Protein AF-A0A7S4FAX6-F1 (afdb_monomer)

Mean predicted aligned error: 3.97 Å

Radius of gyration: 15.72 Å; Cα contacts (8 Å, |Δi|>4): 119; chains: 1; bounding box: 32×44×46 Å

InterPro domains:
  IPR022083 KIF-1 binding protein [PF12309] (2-135)

Secondary structure (DSSP, 8-state):
---HHHHHHHHHHHHHHHHHHHHHHHHHHHHHTTTS-HHHHHHHHHHHHHHHHHHHHHHHTTT-BTTB--S---HHHHHHHHHHHHHHHHHHHHT-SHHHHHHHHHHHHHHHHHHHHHT-TT-HHHHHHHHHHH-

Structure (mmCIF, N/CA/C/O backbone):
data_AF-A0A7S4FAX6-F1
#
_entry.id   AF-A0A7S4FAX6-F1
#
loop_
_atom_site.group_PDB
_atom_site.id
_atom_site.type_symbol
_atom_site.label_atom_id
_atom_site.label_alt_id
_atom_site.label_comp_id
_atom_site.label_asym_id
_atom_site.label_entity_id
_atom_site.label_seq_id
_atom_site.pdbx_PDB_ins_code
_atom_site.Cartn_x
_atom_site.Cartn_y
_atom_site.Cartn_z
_atom_site.occupancy
_atom_site.B_iso_or_equiv
_atom_site.auth_seq_id
_atom_site.auth_comp_id
_atom_site.auth_asym_id
_atom_site.auth_atom_id
_atom_site.pdbx_PDB_model_num
ATOM 1 N N . LEU A 1 1 ? -8.752 25.612 22.319 1.00 55.28 1 LEU A N 1
ATOM 2 C CA . LEU A 1 1 ? -8.085 24.294 22.425 1.00 55.28 1 LEU A CA 1
ATOM 3 C C . LEU A 1 1 ? -8.596 23.435 21.277 1.00 55.28 1 LEU A C 1
ATOM 5 O O . LEU A 1 1 ? -9.804 23.268 21.176 1.00 55.28 1 LEU A O 1
ATOM 9 N N . LEU A 1 2 ? -7.721 23.005 20.363 1.00 62.28 2 LEU A N 1
ATOM 10 C CA . LEU A 1 2 ? -8.092 22.086 19.280 1.00 62.28 2 LEU A CA 1
ATOM 11 C C . LEU A 1 2 ? -8.419 20.712 19.876 1.00 62.28 2 LEU A C 1
ATOM 13 O O . LEU A 1 2 ? -7.713 20.242 20.763 1.00 62.28 2 LEU A O 1
ATOM 17 N N . ASN A 1 3 ? -9.491 20.082 19.398 1.00 82.56 3 ASN A N 1
ATOM 18 C CA . ASN A 1 3 ? -9.841 18.719 19.781 1.00 82.56 3 ASN A CA 1
ATOM 19 C C . ASN A 1 3 ? -8.810 17.752 19.171 1.00 82.56 3 ASN A C 1
ATOM 21 O O . ASN A 1 3 ? -8.782 17.551 17.958 1.00 82.56 3 ASN A O 1
ATOM 25 N N . GLU A 1 4 ? -7.956 17.173 20.014 1.00 83.25 4 GLU A N 1
ATOM 26 C CA . GLU A 1 4 ? -6.849 16.287 19.626 1.00 83.25 4 GLU A CA 1
ATOM 27 C C . GLU A 1 4 ? -7.310 15.068 18.811 1.00 83.25 4 GLU A C 1
ATOM 29 O O . GLU A 1 4 ? -6.639 14.652 17.862 1.00 83.25 4 GLU A O 1
ATOM 34 N N . LYS A 1 5 ? -8.503 14.539 19.113 1.00 82.44 5 LYS A N 1
ATOM 35 C CA . LYS A 1 5 ? -9.096 13.432 18.351 1.00 82.44 5 LYS A CA 1
ATOM 36 C C . LYS A 1 5 ? -9.463 13.863 16.935 1.00 82.44 5 LYS A C 1
ATOM 38 O O . LYS A 1 5 ? -9.117 13.173 15.981 1.00 82.44 5 LYS A O 1
ATOM 43 N N . ALA A 1 6 ? -10.097 15.028 16.799 1.00 83.38 6 ALA A N 1
ATOM 44 C CA . ALA A 1 6 ? -10.459 15.576 15.494 1.00 83.38 6 ALA A CA 1
ATOM 45 C C . ALA A 1 6 ? -9.210 15.864 14.646 1.00 83.38 6 ALA A C 1
ATOM 47 O O . ALA A 1 6 ? -9.173 15.526 13.467 1.00 83.38 6 ALA A O 1
ATOM 48 N N . TYR A 1 7 ? -8.153 16.415 15.257 1.00 86.94 7 TYR A N 1
ATOM 49 C CA . TYR A 1 7 ? -6.876 16.623 14.571 1.00 86.94 7 TYR A CA 1
ATOM 50 C C . TYR A 1 7 ? -6.264 15.301 14.087 1.00 86.94 7 TYR A C 1
ATOM 52 O O . TYR A 1 7 ? -5.859 15.196 12.932 1.00 86.94 7 TYR A O 1
ATOM 60 N N . THR A 1 8 ? -6.251 14.274 14.942 1.00 86.44 8 THR A N 1
ATOM 61 C CA . THR A 1 8 ? -5.721 12.947 14.595 1.00 86.44 8 THR A CA 1
ATOM 62 C C . THR A 1 8 ? -6.473 12.326 13.419 1.00 86.44 8 THR A C 1
ATOM 64 O O . THR A 1 8 ? -5.844 11.786 12.510 1.00 86.44 8 THR A O 1
ATOM 67 N N . GLN A 1 9 ? -7.803 12.430 13.403 1.00 86.50 9 GLN A N 1
ATOM 68 C CA . GLN A 1 9 ? -8.630 11.895 12.321 1.00 86.50 9 GLN A CA 1
ATOM 69 C C . GLN A 1 9 ? -8.390 12.634 11.000 1.00 86.50 9 GLN A C 1
ATOM 71 O O . GLN A 1 9 ? -8.131 11.994 9.984 1.00 86.50 9 GLN A O 1
ATOM 76 N N . VAL A 1 10 ? -8.380 13.972 11.016 1.00 90.12 10 VAL A N 1
ATOM 77 C CA . VAL A 1 10 ? -8.088 14.787 9.821 1.00 90.12 10 VAL A CA 1
ATOM 78 C C . VAL A 1 10 ? -6.689 14.495 9.282 1.00 90.12 10 VAL A C 1
ATOM 80 O O . VAL A 1 10 ? -6.492 14.365 8.073 1.00 90.12 10 VAL A O 1
ATOM 83 N N . PHE A 1 11 ? -5.708 14.349 10.171 1.00 92.31 11 PHE A N 1
ATOM 84 C CA . PHE A 1 11 ? -4.342 14.028 9.782 1.00 92.31 11 PHE A CA 1
ATOM 85 C C . PHE A 1 11 ? -4.228 12.622 9.173 1.00 92.31 11 PHE A C 1
ATOM 87 O O . PHE A 1 11 ? -3.578 12.458 8.142 1.00 92.31 11 PHE A O 1
ATOM 94 N N . ARG A 1 12 ? -4.898 11.615 9.753 1.00 93.06 12 ARG A N 1
ATOM 95 C CA . ARG A 1 12 ? -4.976 10.258 9.181 1.00 93.0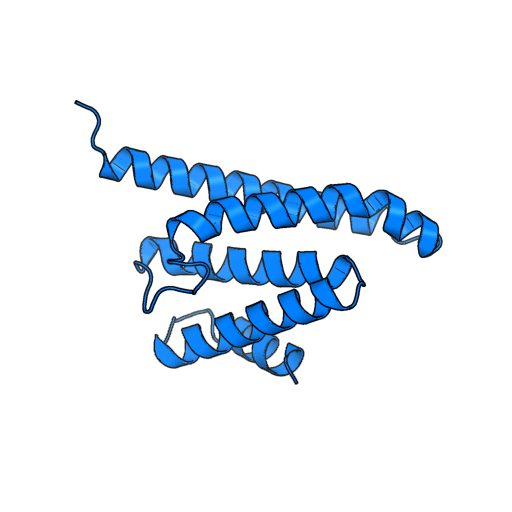6 12 ARG A CA 1
ATOM 96 C C . ARG A 1 12 ? -5.631 10.262 7.804 1.00 93.06 12 ARG A C 1
ATOM 98 O O . ARG A 1 12 ? -5.067 9.665 6.893 1.00 93.06 12 ARG A O 1
ATOM 105 N N . GLN A 1 13 ? -6.750 10.968 7.643 1.00 94.00 13 GLN A N 1
ATOM 106 C CA . GLN A 1 13 ? -7.423 11.099 6.351 1.00 94.00 13 GLN A CA 1
ATOM 107 C C . GLN A 1 13 ? -6.498 11.739 5.313 1.00 94.00 13 GLN A C 1
ATOM 109 O O . GLN 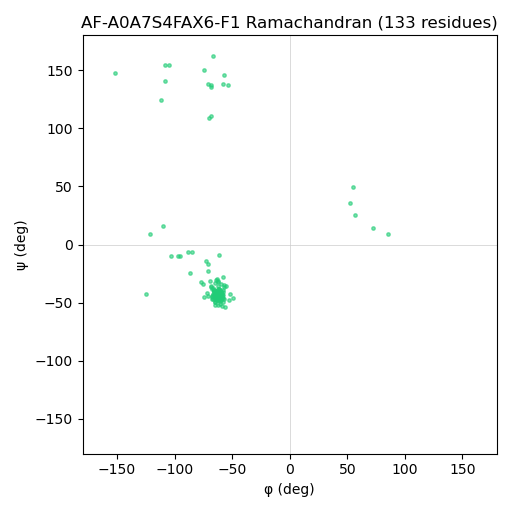A 1 13 ? -6.326 11.202 4.230 1.00 94.00 13 GLN A O 1
ATOM 114 N N . THR A 1 14 ? -5.809 12.821 5.680 1.00 96.06 14 THR A N 1
ATOM 115 C CA . THR A 1 14 ? -4.868 13.507 4.780 1.00 96.06 14 THR A CA 1
ATOM 116 C C . THR A 1 14 ? -3.735 12.576 4.334 1.00 96.06 14 THR A C 1
ATOM 118 O O . THR A 1 14 ? -3.358 12.560 3.165 1.00 96.06 14 THR A O 1
ATOM 121 N N . LEU A 1 15 ? -3.178 11.781 5.255 1.00 97.25 15 LEU A N 1
ATOM 122 C CA . LEU A 1 15 ? -2.146 10.794 4.927 1.00 97.25 15 LEU A CA 1
ATOM 123 C C . LEU A 1 15 ? -2.678 9.687 4.012 1.00 97.25 15 LEU A C 1
ATOM 125 O O . LEU A 1 15 ? -1.969 9.281 3.091 1.00 97.25 15 LEU A O 1
ATOM 129 N N . PHE A 1 16 ? -3.904 9.221 4.248 1.00 97.25 16 PHE A N 1
ATOM 130 C CA . PHE A 1 16 ? -4.561 8.247 3.385 1.00 97.25 16 PHE A CA 1
ATOM 131 C C . PHE A 1 16 ? -4.789 8.807 1.977 1.00 97.25 16 PHE A C 1
ATOM 133 O O . PHE A 1 16 ? -4.405 8.160 1.007 1.00 97.25 16 PHE A O 1
ATOM 140 N N . ASP A 1 17 ? -5.306 10.032 1.858 1.00 97.62 17 ASP A N 1
ATOM 141 C CA . ASP A 1 17 ? -5.540 10.699 0.573 1.00 97.62 17 ASP A CA 1
ATOM 142 C C . ASP A 1 17 ? -4.230 10.852 -0.214 1.00 97.62 17 ASP A C 1
ATOM 144 O O . ASP A 1 17 ? -4.165 10.546 -1.405 1.00 97.62 17 ASP A O 1
ATOM 148 N N . ILE A 1 18 ? -3.144 11.257 0.456 1.00 97.81 18 ILE A N 1
ATOM 149 C CA . ILE A 1 18 ? -1.814 11.327 -0.164 1.00 97.81 18 ILE A CA 1
ATOM 150 C C . ILE A 1 18 ? -1.368 9.939 -0.636 1.00 97.81 18 ILE A C 1
ATOM 152 O O . ILE A 1 18 ? -0.876 9.814 -1.757 1.00 97.81 18 ILE A O 1
ATOM 156 N N . ALA A 1 19 ? -1.519 8.902 0.190 1.00 97.94 19 ALA A N 1
ATOM 157 C CA . ALA A 1 19 ? -1.136 7.540 -0.172 1.00 97.94 19 ALA A CA 1
ATOM 158 C C . ALA A 1 19 ? -1.931 7.026 -1.385 1.00 97.94 19 ALA A C 1
ATOM 160 O O . ALA A 1 19 ? -1.326 6.516 -2.332 1.00 97.94 19 ALA A O 1
ATOM 161 N N . ALA A 1 20 ? -3.244 7.260 -1.413 1.00 97.56 20 ALA A N 1
ATOM 162 C CA . ALA A 1 20 ? -4.125 6.912 -2.523 1.00 97.56 20 ALA A CA 1
ATOM 163 C C . ALA A 1 20 ? -3.713 7.620 -3.824 1.00 97.56 20 ALA A C 1
ATOM 165 O O . ALA A 1 20 ? -3.481 6.958 -4.836 1.00 97.56 20 ALA A O 1
ATOM 166 N N . ILE A 1 21 ? -3.484 8.939 -3.781 1.00 97.94 21 ILE A N 1
ATOM 167 C CA . ILE A 1 21 ? -3.001 9.708 -4.940 1.00 97.94 21 ILE A CA 1
ATOM 168 C C . ILE A 1 21 ? -1.668 9.140 -5.448 1.00 97.94 21 ILE A C 1
ATOM 170 O O . ILE A 1 21 ? -1.450 9.026 -6.655 1.00 97.94 21 ILE A O 1
ATOM 174 N N . ARG A 1 22 ? -0.748 8.759 -4.552 1.00 97.88 22 ARG A N 1
ATOM 175 C CA . ARG A 1 22 ? 0.538 8.167 -4.955 1.00 97.88 22 ARG A CA 1
ATOM 176 C C . ARG A 1 22 ? 0.382 6.778 -5.575 1.00 97.88 22 ARG A C 1
ATOM 178 O O . ARG A 1 22 ? 1.111 6.491 -6.525 1.00 97.88 22 ARG A O 1
ATOM 185 N N . ALA A 1 23 ? -0.546 5.953 -5.091 1.00 97.62 23 ALA A N 1
ATOM 186 C CA . ALA A 1 23 ? -0.872 4.674 -5.723 1.00 97.62 23 ALA A CA 1
ATOM 187 C C . ALA A 1 23 ? -1.422 4.879 -7.142 1.00 97.62 23 ALA A C 1
ATOM 189 O O . ALA A 1 23 ? -0.920 4.272 -8.086 1.00 97.62 23 ALA A O 1
ATOM 190 N N . GLU A 1 24 ? -2.376 5.794 -7.320 1.00 97.38 24 GLU A N 1
ATOM 191 C CA . GLU A 1 24 ? -2.932 6.117 -8.640 1.00 97.38 24 GLU A CA 1
ATOM 192 C C . GLU A 1 24 ? -1.858 6.642 -9.599 1.00 97.38 24 GLU A C 1
ATOM 194 O O . GLU A 1 24 ? -1.756 6.194 -10.742 1.00 97.38 24 GLU A O 1
ATOM 199 N N . MET A 1 25 ? -0.993 7.546 -9.128 1.00 96.81 25 MET A N 1
ATOM 200 C CA . MET A 1 25 ? 0.134 8.044 -9.919 1.00 96.81 25 MET A CA 1
ATOM 201 C C . MET A 1 25 ? 1.083 6.921 -10.350 1.00 96.81 25 MET A C 1
ATOM 203 O O . MET A 1 25 ? 1.575 6.949 -11.480 1.00 96.81 25 MET A O 1
ATOM 207 N N . LEU A 1 26 ? 1.361 5.957 -9.467 1.00 97.19 26 LEU A N 1
ATOM 208 C CA . LEU A 1 26 ? 2.186 4.797 -9.790 1.00 97.19 26 LEU A CA 1
ATOM 209 C C . LEU A 1 26 ? 1.540 3.956 -10.896 1.00 97.19 26 LEU A C 1
ATOM 211 O O . LEU A 1 26 ? 2.221 3.639 -11.869 1.00 97.19 26 LEU A O 1
ATOM 215 N N . GLU A 1 27 ? 0.249 3.641 -10.794 1.00 96.94 27 GLU A N 1
ATOM 216 C CA . GLU A 1 27 ? -0.447 2.856 -11.822 1.00 96.94 27 GLU A CA 1
ATOM 217 C C . GLU A 1 27 ? -0.504 3.590 -13.166 1.00 96.94 27 GLU A C 1
ATOM 219 O O . GLU A 1 27 ? -0.187 3.007 -14.205 1.00 96.94 27 GLU A O 1
ATOM 224 N N . LEU A 1 28 ? -0.797 4.894 -13.158 1.00 97.00 28 LEU A N 1
ATOM 225 C CA . LEU A 1 28 ? -0.760 5.717 -14.368 1.00 97.00 28 LEU A CA 1
ATOM 226 C C . LEU A 1 28 ? 0.626 5.689 -15.015 1.00 97.00 28 LEU A C 1
ATOM 228 O O . LEU A 1 28 ? 0.746 5.485 -16.222 1.00 97.00 28 LEU A O 1
ATOM 232 N N . LYS A 1 29 ? 1.693 5.855 -14.226 1.00 95.94 29 LYS A N 1
ATOM 233 C CA . LYS A 1 29 ? 3.067 5.822 -14.744 1.00 95.94 29 LYS A CA 1
ATOM 234 C C . LYS A 1 29 ? 3.472 4.440 -15.238 1.00 95.94 29 LYS A C 1
ATOM 236 O O . LYS A 1 29 ? 4.139 4.356 -16.266 1.00 95.94 29 LYS A O 1
ATOM 241 N N . ALA A 1 30 ? 3.054 3.378 -14.559 1.00 94.38 30 ALA A N 1
ATOM 242 C CA . ALA A 1 30 ? 3.276 2.013 -15.016 1.00 94.38 30 ALA A CA 1
ATOM 243 C C . ALA A 1 30 ? 2.601 1.768 -16.372 1.00 94.38 30 ALA A C 1
ATOM 245 O O . ALA A 1 30 ? 3.236 1.236 -17.283 1.00 94.38 30 ALA A O 1
ATOM 246 N N . HIS A 1 31 ? 1.363 2.239 -16.537 1.00 96.00 31 HIS A N 1
ATOM 247 C CA . HIS A 1 31 ? 0.624 2.127 -17.790 1.00 96.00 31 HIS A CA 1
ATOM 248 C C . HIS A 1 31 ? 1.250 2.956 -18.923 1.00 96.00 31 HIS A C 1
ATOM 250 O O . HIS A 1 31 ? 1.431 2.448 -20.026 1.00 96.00 31 HIS A O 1
ATOM 256 N N . MET A 1 32 ? 1.671 4.198 -18.651 1.00 96.31 32 MET A N 1
ATOM 257 C CA . MET A 1 32 ? 2.353 5.060 -19.634 1.00 96.31 32 MET A CA 1
ATOM 258 C C . MET A 1 32 ? 3.636 4.438 -20.207 1.00 96.31 32 MET A C 1
ATOM 260 O O . MET A 1 32 ? 4.032 4.774 -21.321 1.00 96.31 32 MET A O 1
ATOM 264 N N . HIS A 1 33 ? 4.294 3.569 -19.440 1.00 94.56 33 HIS A N 1
ATOM 265 C CA . HIS A 1 33 ? 5.567 2.943 -19.794 1.00 94.56 33 HIS A CA 1
ATOM 266 C C . HIS A 1 33 ? 5.429 1.444 -20.091 1.00 94.56 33 HIS A C 1
ATOM 268 O O . HIS A 1 33 ? 6.432 0.739 -20.118 1.00 94.56 33 HIS A O 1
ATOM 274 N N . ILE A 1 34 ? 4.211 0.939 -20.321 1.00 93.81 34 ILE A N 1
ATOM 275 C CA . ILE A 1 34 ? 3.971 -0.493 -20.564 1.00 93.81 34 ILE A CA 1
ATOM 276 C C . ILE A 1 34 ? 4.653 -1.012 -21.838 1.00 93.81 34 ILE A C 1
ATOM 278 O O . ILE A 1 34 ? 5.039 -2.174 -21.900 1.00 93.81 34 ILE A O 1
ATOM 282 N N . SER A 1 35 ? 4.830 -0.140 -22.833 1.00 95.06 35 SER A N 1
ATOM 283 C CA . SER A 1 35 ? 5.483 -0.464 -24.107 1.00 95.06 35 SER A CA 1
ATOM 284 C C . SER A 1 35 ? 7.004 -0.271 -24.080 1.00 95.06 35 SER A C 1
ATOM 286 O O . SER A 1 35 ? 7.673 -0.590 -25.063 1.00 95.06 35 SER A O 1
ATOM 288 N N . ASP A 1 36 ? 7.559 0.280 -22.995 1.00 95.12 36 ASP A N 1
ATOM 289 C CA . ASP A 1 36 ? 9.005 0.460 -22.859 1.00 95.12 36 ASP A CA 1
ATOM 290 C C . ASP A 1 36 ? 9.686 -0.896 -22.569 1.00 95.12 36 ASP A C 1
ATOM 292 O O . ASP A 1 36 ? 9.103 -1.757 -21.907 1.00 95.12 36 ASP A O 1
ATOM 296 N N . PRO A 1 37 ? 10.952 -1.102 -22.983 1.00 95.12 37 PRO A N 1
ATOM 297 C CA . PRO A 1 37 ? 11.710 -2.286 -22.587 1.00 95.12 37 PRO A CA 1
ATOM 298 C C . PRO A 1 37 ? 11.812 -2.409 -21.053 1.00 95.12 37 PRO A C 1
ATOM 300 O O . PRO A 1 37 ? 11.989 -1.381 -20.388 1.00 95.12 37 PRO A O 1
ATOM 303 N N . PRO A 1 38 ? 11.822 -3.628 -20.473 1.00 90.44 38 PRO A N 1
ATOM 304 C CA . PRO A 1 38 ? 11.747 -3.815 -19.019 1.00 90.44 38 PRO A CA 1
ATOM 305 C C . PRO A 1 38 ? 12.770 -3.009 -18.191 1.00 90.44 38 PRO A C 1
ATOM 307 O O . PRO A 1 38 ? 12.371 -2.384 -17.208 1.00 90.44 38 PRO A O 1
ATOM 310 N N . PRO A 1 39 ? 14.060 -2.900 -18.582 1.00 91.50 39 PRO A N 1
ATOM 311 C CA . PRO A 1 39 ? 15.021 -2.089 -17.826 1.00 91.50 39 PRO A CA 1
ATOM 312 C C . PRO A 1 39 ? 14.696 -0.586 -17.835 1.00 91.50 39 PRO A C 1
ATOM 314 O O . PRO A 1 39 ? 14.962 0.131 -16.869 1.00 91.50 39 PRO A O 1
ATOM 317 N N . VAL A 1 40 ? 14.120 -0.090 -18.934 1.00 93.50 40 VAL A N 1
ATOM 318 C CA . VAL A 1 40 ? 13.725 1.317 -19.082 1.00 93.50 40 VAL A CA 1
ATOM 319 C C . VAL A 1 40 ? 12.467 1.590 -18.269 1.00 93.50 40 VAL A C 1
ATOM 321 O O . VAL A 1 40 ? 12.432 2.584 -17.541 1.00 93.50 40 VAL A O 1
ATOM 324 N N . GLN A 1 41 ? 11.482 0.694 -18.354 1.00 92.69 41 GLN A N 1
ATOM 325 C CA . GLN A 1 41 ? 10.257 0.759 -17.567 1.00 92.69 41 GLN A CA 1
ATOM 326 C C . GLN A 1 41 ? 10.587 0.812 -16.072 1.00 92.69 41 GLN A C 1
ATOM 328 O O . GLN A 1 41 ? 10.210 1.779 -15.411 1.00 92.69 41 GLN A O 1
ATOM 333 N N . ALA A 1 42 ? 11.377 -0.146 -15.568 1.00 91.06 42 ALA A N 1
ATOM 334 C CA . ALA A 1 42 ? 11.785 -0.225 -14.164 1.00 91.06 42 ALA A CA 1
ATOM 335 C C . ALA A 1 42 ? 12.409 1.089 -13.666 1.00 91.06 42 ALA A C 1
ATOM 337 O O . ALA A 1 42 ? 11.994 1.642 -12.646 1.00 91.06 42 ALA A O 1
ATOM 338 N N . ARG A 1 43 ? 13.345 1.663 -14.435 1.00 93.50 43 ARG A N 1
ATOM 339 C CA . ARG A 1 43 ? 13.985 2.943 -14.093 1.00 93.50 43 ARG A CA 1
ATOM 340 C C . ARG A 1 43 ? 12.994 4.110 -14.040 1.00 93.50 43 ARG A C 1
ATOM 342 O O . ARG A 1 43 ? 13.146 4.994 -13.202 1.00 93.50 43 ARG A O 1
ATOM 349 N N . ARG A 1 44 ? 12.006 4.147 -14.938 1.00 94.19 44 ARG A N 1
ATOM 350 C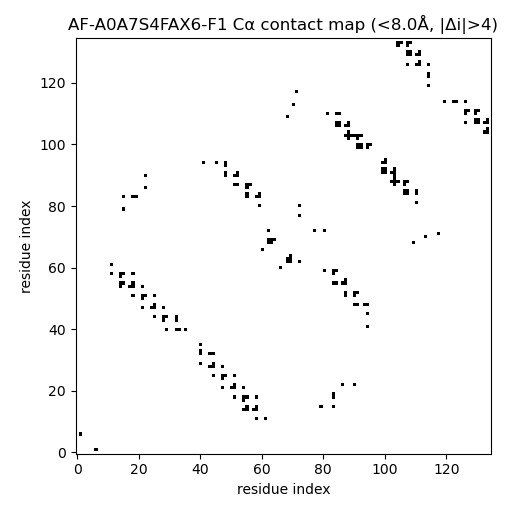 CA . ARG A 1 44 ? 11.015 5.236 -15.004 1.00 94.19 44 ARG A CA 1
ATOM 351 C C . ARG A 1 44 ? 9.965 5.146 -13.900 1.00 94.19 44 ARG A C 1
ATOM 353 O O . ARG A 1 44 ? 9.524 6.188 -13.419 1.00 94.19 44 ARG A O 1
ATOM 360 N N . ILE A 1 45 ? 9.579 3.934 -13.497 1.00 95.62 45 ILE A N 1
ATOM 361 C CA . ILE A 1 45 ? 8.559 3.723 -12.460 1.00 95.62 45 ILE A CA 1
ATOM 362 C C . ILE A 1 45 ? 9.140 3.722 -11.041 1.00 95.62 45 ILE A C 1
ATOM 364 O O . ILE A 1 45 ? 8.417 4.067 -10.110 1.00 95.62 45 ILE A O 1
ATOM 368 N N . SER A 1 46 ? 10.430 3.402 -10.864 1.00 95.25 46 SER A N 1
ATOM 369 C CA . SER A 1 46 ? 11.066 3.273 -9.540 1.00 95.25 46 SER A CA 1
ATOM 370 C C . SER A 1 46 ? 10.811 4.460 -8.599 1.00 95.25 46 SER A C 1
ATOM 372 O O . SER A 1 46 ? 10.423 4.212 -7.459 1.00 95.25 46 SER A O 1
ATOM 374 N N . PRO A 1 47 ? 10.929 5.736 -9.026 1.00 96.50 47 PRO A N 1
ATOM 375 C CA . PRO A 1 47 ? 10.652 6.858 -8.128 1.00 96.50 47 PRO A CA 1
ATOM 376 C C . PRO A 1 47 ? 9.198 6.892 -7.633 1.00 96.50 47 PRO A C 1
ATOM 378 O O . PRO A 1 47 ? 8.929 7.309 -6.511 1.00 96.50 47 PRO A O 1
ATOM 381 N N . PHE A 1 48 ? 8.245 6.442 -8.453 1.00 97.25 48 PHE A N 1
ATOM 382 C CA . PHE A 1 48 ? 6.826 6.399 -8.092 1.00 97.25 48 PHE A CA 1
ATOM 383 C C . PHE A 1 48 ? 6.510 5.222 -7.170 1.00 97.25 48 PHE A C 1
ATOM 385 O O . PHE A 1 48 ? 5.662 5.356 -6.289 1.00 97.25 48 PHE A O 1
ATOM 392 N N . ILE A 1 49 ? 7.231 4.106 -7.321 1.00 97.12 49 ILE A N 1
ATOM 393 C CA . ILE A 1 49 ? 7.186 2.988 -6.374 1.00 97.12 49 ILE A CA 1
ATOM 394 C C . ILE A 1 49 ? 7.635 3.476 -4.993 1.00 97.12 49 ILE A C 1
ATOM 396 O O . ILE A 1 49 ? 6.903 3.313 -4.020 1.00 97.12 49 ILE A O 1
ATOM 400 N N . ASP A 1 50 ? 8.785 4.150 -4.915 1.00 96.62 50 ASP A N 1
ATOM 401 C CA . ASP A 1 50 ? 9.329 4.684 -3.661 1.00 96.62 50 ASP A CA 1
ATOM 402 C C . ASP A 1 50 ? 8.388 5.683 -2.977 1.00 96.62 50 ASP A C 1
ATOM 404 O O . ASP A 1 50 ? 8.146 5.613 -1.765 1.00 96.62 50 ASP A O 1
ATOM 408 N N . LEU A 1 51 ? 7.806 6.598 -3.754 1.00 97.50 51 LEU A N 1
ATOM 409 C CA . LEU A 1 51 ? 6.832 7.561 -3.242 1.00 97.50 51 LEU A CA 1
ATOM 410 C C . LEU A 1 51 ? 5.552 6.880 -2.746 1.00 97.50 51 LEU A C 1
ATOM 412 O O . LEU A 1 51 ? 5.029 7.270 -1.704 1.00 97.50 51 LEU A O 1
ATOM 416 N N . SER A 1 52 ? 5.063 5.858 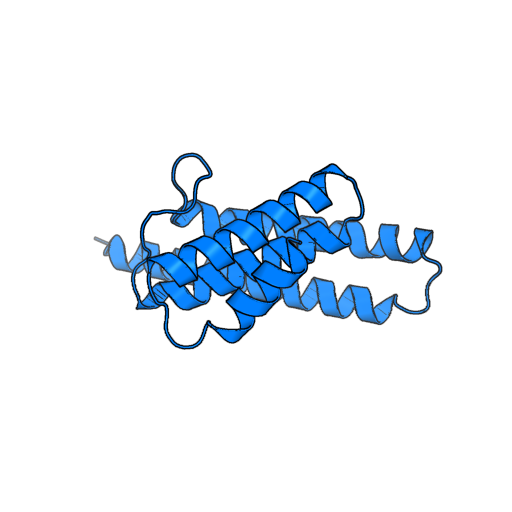-3.451 1.00 98.06 52 SER A N 1
ATOM 417 C CA . SER A 1 52 ? 3.894 5.094 -3.009 1.00 98.06 52 SER A CA 1
ATOM 418 C C . SER A 1 52 ? 4.184 4.338 -1.710 1.00 98.06 52 SER A C 1
ATOM 420 O O . SER A 1 52 ? 3.452 4.499 -0.734 1.00 98.06 52 SER A O 1
ATOM 422 N N . ILE A 1 53 ? 5.294 3.596 -1.639 1.00 97.25 53 ILE A N 1
ATOM 423 C CA . ILE A 1 53 ? 5.692 2.838 -0.441 1.00 97.25 53 ILE A CA 1
ATOM 424 C C . ILE A 1 53 ? 5.828 3.764 0.773 1.00 97.25 53 ILE A C 1
ATOM 426 O O . ILE A 1 53 ? 5.284 3.482 1.841 1.00 97.25 53 ILE A O 1
ATOM 430 N N . SER A 1 54 ? 6.546 4.878 0.619 1.00 97.50 54 SER A N 1
ATOM 431 C CA . SER A 1 54 ? 6.773 5.826 1.716 1.00 97.50 54 SER A CA 1
ATOM 432 C C . SER A 1 54 ? 5.478 6.476 2.212 1.00 97.50 54 SER A C 1
ATOM 434 O O . SER A 1 54 ? 5.287 6.577 3.424 1.00 97.50 54 SER A O 1
ATOM 436 N N . ALA A 1 55 ? 4.561 6.847 1.312 1.00 98.00 55 ALA A N 1
ATOM 437 C CA . ALA A 1 55 ? 3.272 7.424 1.687 1.00 98.00 55 ALA A CA 1
A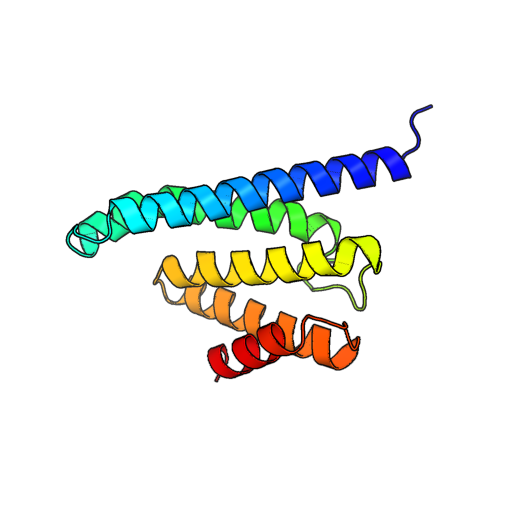TOM 438 C C . ALA A 1 55 ? 2.386 6.426 2.454 1.00 98.00 55 ALA A C 1
ATOM 440 O O . ALA A 1 55 ? 1.854 6.765 3.512 1.00 98.00 55 ALA A O 1
ATOM 441 N N . HIS A 1 56 ? 2.292 5.175 1.988 1.00 98.19 56 HIS A N 1
ATOM 442 C CA . HIS A 1 56 ? 1.521 4.142 2.688 1.00 98.19 56 HIS A CA 1
ATOM 443 C C . HIS A 1 56 ? 2.122 3.812 4.057 1.00 98.19 56 HIS A C 1
ATOM 445 O O . HIS A 1 56 ? 1.393 3.738 5.043 1.00 98.19 56 HIS A O 1
ATOM 451 N N . ARG A 1 57 ? 3.454 3.695 4.164 1.00 96.69 57 ARG A N 1
ATOM 452 C CA . ARG A 1 57 ? 4.129 3.499 5.460 1.00 96.69 57 ARG A CA 1
ATOM 453 C C . ARG A 1 57 ? 3.877 4.667 6.419 1.00 96.69 57 ARG A C 1
ATOM 455 O O . ARG A 1 57 ? 3.651 4.440 7.607 1.00 96.69 57 ARG A O 1
ATOM 462 N N . ALA A 1 58 ? 3.861 5.906 5.924 1.00 96.38 58 ALA A N 1
ATOM 463 C CA . ALA A 1 58 ? 3.545 7.075 6.743 1.00 96.38 58 ALA A CA 1
ATOM 464 C C . ALA A 1 58 ? 2.122 7.000 7.323 1.00 96.38 58 ALA A C 1
ATOM 466 O O . ALA A 1 58 ? 1.947 7.231 8.522 1.00 96.38 58 ALA A O 1
ATOM 467 N N . PHE A 1 59 ? 1.130 6.601 6.522 1.00 97.12 59 PHE A N 1
ATOM 468 C CA . PHE A 1 59 ? -0.235 6.363 6.996 1.00 97.12 59 PHE A CA 1
ATOM 469 C C . PHE A 1 59 ? -0.318 5.194 7.994 1.00 97.12 59 PHE A C 1
ATOM 471 O O . PHE A 1 59 ? -0.807 5.374 9.109 1.00 97.12 59 PHE A O 1
ATOM 478 N N . LEU A 1 60 ? 0.224 4.022 7.647 1.00 96.56 60 LEU A N 1
ATOM 479 C CA . LEU A 1 60 ? 0.155 2.814 8.482 1.00 96.56 60 LEU A CA 1
ATOM 480 C C . LEU A 1 60 ? 0.857 2.986 9.835 1.00 96.56 60 LEU A C 1
ATOM 482 O O . LEU A 1 60 ? 0.371 2.485 10.847 1.00 96.56 60 LEU A O 1
ATOM 486 N N . SER A 1 61 ? 1.920 3.796 9.899 1.00 94.94 61 SER A N 1
ATOM 487 C CA . SER A 1 61 ? 2.602 4.141 11.158 1.00 94.94 61 SER A CA 1
ATOM 488 C C . SER A 1 61 ? 1.721 4.879 12.178 1.00 94.94 61 SER A C 1
ATOM 490 O O . SER A 1 61 ? 2.147 5.103 13.307 1.00 94.94 61 SER A O 1
ATOM 492 N N . ARG A 1 62 ? 0.506 5.303 11.797 1.00 94.00 62 ARG A N 1
ATOM 493 C CA . ARG A 1 62 ? -0.485 5.888 12.716 1.00 94.00 62 ARG A CA 1
ATOM 494 C C . ARG A 1 62 ? -1.335 4.836 13.443 1.00 94.00 62 ARG A C 1
ATOM 496 O O . ARG A 1 62 ? -2.138 5.218 14.299 1.00 94.00 62 ARG A O 1
ATOM 503 N N . PHE A 1 63 ? -1.181 3.563 13.082 1.00 93.44 63 PHE A N 1
ATOM 504 C CA . PHE A 1 63 ? -1.905 2.412 13.627 1.00 93.44 63 PHE A CA 1
ATOM 505 C C . PHE A 1 63 ? -0.947 1.346 14.157 1.00 93.44 63 PHE A C 1
ATOM 507 O O . PHE A 1 63 ? -1.181 0.784 15.224 1.00 93.44 63 PHE A O 1
ATOM 514 N N . ASP A 1 64 ? 0.118 1.073 13.407 1.00 91.81 64 ASP A N 1
ATOM 515 C CA . ASP A 1 64 ? 1.078 0.029 13.736 1.00 91.81 64 ASP A CA 1
ATOM 516 C C . ASP A 1 64 ? 1.929 0.416 14.950 1.00 91.81 64 ASP A C 1
ATOM 518 O O . ASP A 1 64 ? 2.417 1.543 15.063 1.00 91.81 64 ASP A O 1
ATOM 522 N N . VAL A 1 65 ? 2.146 -0.552 15.838 1.00 84.94 65 VAL A N 1
ATOM 523 C CA . VAL A 1 65 ? 2.983 -0.404 17.035 1.00 84.94 65 VAL A CA 1
ATOM 524 C C . VAL A 1 65 ? 4.218 -1.273 16.842 1.00 84.94 65 VAL A C 1
ATOM 526 O O . VAL A 1 65 ? 4.096 -2.459 16.542 1.00 84.94 65 VAL A O 1
ATOM 529 N N . ASP A 1 66 ? 5.408 -0.680 16.943 1.00 83.62 66 ASP A N 1
ATOM 530 C CA . ASP A 1 66 ? 6.695 -1.353 16.700 1.00 83.62 66 ASP A CA 1
ATOM 531 C C . ASP A 1 66 ? 6.773 -2.076 15.339 1.00 83.62 66 ASP A C 1
ATOM 533 O O . ASP A 1 66 ? 7.354 -3.154 15.207 1.00 83.62 66 ASP A O 1
ATOM 537 N N . GLY A 1 67 ? 6.142 -1.490 14.314 1.00 76.75 67 GLY A N 1
ATOM 538 C CA . GLY A 1 67 ? 6.098 -2.047 12.958 1.00 76.75 67 GLY A CA 1
ATOM 539 C C . GLY A 1 67 ? 5.202 -3.279 12.809 1.00 76.75 67 GLY A C 1
ATOM 540 O O . GLY A 1 67 ? 5.298 -3.981 11.803 1.00 76.75 67 GLY A O 1
ATOM 541 N N . LYS A 1 68 ? 4.346 -3.564 13.796 1.00 84.62 68 LYS A N 1
ATOM 542 C CA . LYS A 1 68 ? 3.395 -4.676 13.758 1.00 84.62 68 LYS A CA 1
ATOM 543 C C . LYS A 1 68 ? 1.963 -4.166 13.579 1.00 84.62 68 LYS A C 1
ATOM 545 O O . LYS A 1 68 ? 1.597 -3.178 14.223 1.00 84.62 68 LYS A O 1
ATOM 550 N N . PRO A 1 69 ? 1.137 -4.862 12.771 1.00 87.19 69 PRO A N 1
ATOM 551 C CA . PRO A 1 69 ? -0.292 -4.588 12.703 1.00 87.19 69 PRO A CA 1
ATOM 552 C C . PRO A 1 69 ? -0.923 -4.640 14.105 1.00 87.19 69 PRO A C 1
ATOM 554 O O . PRO A 1 69 ? -0.611 -5.564 14.868 1.00 87.19 69 PRO A O 1
ATOM 557 N N . PRO A 1 70 ? -1.825 -3.709 14.466 1.00 92.12 70 PRO A N 1
ATOM 558 C CA . PRO A 1 70 ? -2.540 -3.783 15.726 1.00 92.12 70 PRO A CA 1
ATOM 559 C C . PRO A 1 70 ? -3.484 -4.993 15.725 1.00 92.12 70 PRO A C 1
ATOM 561 O O . PRO A 1 70 ? -3.842 -5.553 14.682 1.00 92.12 70 PRO A O 1
ATOM 564 N N . SER A 1 71 ? -3.925 -5.403 16.914 1.00 91.50 71 SER A N 1
ATOM 565 C CA . SER A 1 71 ? -4.903 -6.488 17.048 1.00 91.50 71 SER A CA 1
ATOM 566 C C . SER A 1 71 ? -6.212 -6.151 16.328 1.00 91.50 71 SER A C 1
ATOM 568 O O . SER A 1 71 ? -6.749 -7.012 15.623 1.00 91.50 71 SER A O 1
ATOM 570 N N . ARG A 1 72 ? -6.664 -4.896 16.442 1.00 92.12 72 ARG A N 1
ATOM 571 C CA . ARG A 1 72 ? -7.865 -4.352 15.804 1.00 92.12 72 ARG A CA 1
ATOM 572 C C . ARG A 1 72 ? -7.730 -2.843 15.566 1.00 92.12 72 ARG A C 1
ATOM 574 O O . ARG A 1 72 ? -7.065 -2.154 16.336 1.00 92.12 72 ARG A O 1
ATOM 581 N N . VAL A 1 73 ? -8.349 -2.363 14.494 1.00 92.75 73 VAL A N 1
ATOM 582 C CA . VAL A 1 73 ? -8.502 -0.949 14.130 1.00 92.75 73 VAL A CA 1
ATOM 583 C C . VAL A 1 73 ? -9.971 -0.581 14.349 1.00 92.75 73 VAL A C 1
ATOM 585 O O . VAL A 1 73 ? -10.838 -1.453 14.370 1.00 92.75 73 VAL A O 1
ATOM 588 N N . ASP A 1 74 ? -10.251 0.692 14.597 1.00 90.19 74 ASP A N 1
ATOM 589 C CA . ASP A 1 74 ? -11.617 1.206 14.648 1.00 90.19 74 ASP A CA 1
ATOM 590 C C . ASP A 1 74 ? -12.351 0.950 13.323 1.00 90.19 74 ASP A C 1
ATOM 592 O O . ASP A 1 74 ? -11.775 1.139 12.254 1.00 90.19 74 ASP A O 1
ATOM 596 N N . GLU A 1 75 ? -13.621 0.538 13.393 1.00 85.50 75 GLU A N 1
ATOM 597 C CA . GLU A 1 75 ? -14.411 0.128 12.216 1.00 85.50 75 GLU A CA 1
ATOM 598 C C . GLU A 1 75 ? -14.463 1.221 11.134 1.00 85.50 75 GLU A C 1
ATOM 600 O O . GLU A 1 75 ? -14.378 0.922 9.946 1.00 85.50 75 GLU A O 1
ATOM 605 N N . GLU A 1 76 ? -14.501 2.496 11.537 1.00 86.44 76 GLU A N 1
ATOM 606 C CA . GLU A 1 76 ? -14.493 3.648 10.623 1.00 86.44 76 GLU A CA 1
ATOM 607 C C . GLU A 1 76 ? -13.193 3.767 9.806 1.00 86.44 76 GLU A C 1
ATOM 609 O O . GLU A 1 76 ? -13.218 4.248 8.673 1.00 86.44 76 GLU A O 1
ATOM 614 N N . SER A 1 77 ? -12.059 3.317 10.353 1.00 90.06 77 SER A N 1
ATOM 615 C CA . SER A 1 77 ? -10.742 3.391 9.706 1.00 90.06 77 SER A CA 1
ATOM 616 C C . SER A 1 77 ? -10.275 2.051 9.123 1.00 90.06 77 SER A C 1
ATOM 618 O O . SER A 1 77 ? -9.271 2.011 8.409 1.00 90.06 77 SER A O 1
ATOM 620 N N . GLU A 1 78 ? -10.966 0.946 9.417 1.00 91.94 78 GLU A N 1
ATOM 621 C CA . GLU A 1 78 ? -10.525 -0.419 9.099 1.00 91.94 78 GLU A CA 1
ATOM 622 C C . GLU A 1 78 ? -10.414 -0.660 7.584 1.00 91.94 78 GLU A C 1
ATOM 624 O O . GLU A 1 78 ? -9.417 -1.211 7.111 1.00 91.94 78 GLU A O 1
ATOM 629 N N . ALA A 1 79 ? -11.369 -0.154 6.799 1.00 91.56 79 ALA A N 1
ATOM 630 C CA . ALA A 1 79 ? -11.333 -0.257 5.339 1.00 91.56 79 ALA A CA 1
ATOM 631 C C . ALA A 1 79 ? -10.151 0.517 4.725 1.00 91.56 79 ALA A C 1
ATOM 633 O O . ALA A 1 79 ? -9.452 0.000 3.848 1.00 91.56 79 ALA A O 1
ATOM 634 N N . ALA A 1 80 ? -9.889 1.739 5.203 1.00 93.81 80 ALA A N 1
ATOM 635 C CA . ALA A 1 80 ? -8.751 2.546 4.761 1.00 93.81 80 ALA A CA 1
ATOM 636 C C . ALA A 1 80 ? -7.419 1.887 5.152 1.00 93.81 80 ALA A C 1
ATOM 638 O O . ALA A 1 80 ? -6.483 1.832 4.354 1.00 93.81 80 ALA A O 1
ATOM 639 N N . TYR A 1 81 ? -7.353 1.319 6.357 1.00 95.56 81 TYR A N 1
ATOM 640 C CA . TYR A 1 81 ? -6.203 0.570 6.847 1.00 95.56 81 TYR A CA 1
ATOM 641 C C . TYR A 1 81 ? -5.862 -0.636 5.960 1.00 95.56 81 TYR A 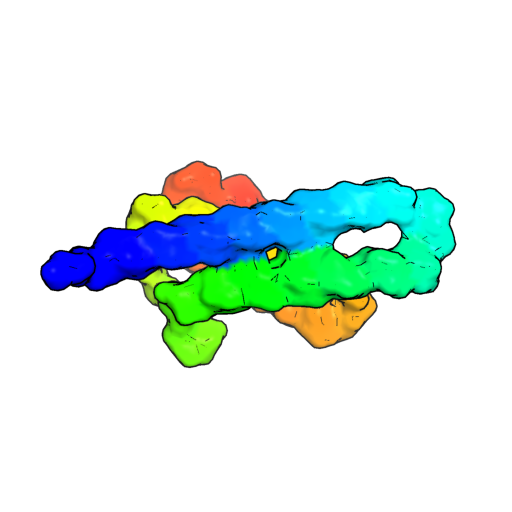C 1
ATOM 643 O O . TYR A 1 81 ? -4.730 -0.752 5.483 1.00 95.56 81 TYR A O 1
ATOM 651 N N . LEU A 1 82 ? -6.840 -1.507 5.691 1.00 95.75 82 LEU A N 1
ATOM 652 C CA . LEU A 1 82 ? -6.639 -2.697 4.860 1.00 95.75 82 LEU A CA 1
ATOM 653 C C . LEU A 1 82 ? -6.329 -2.335 3.405 1.00 95.75 82 LEU A C 1
ATOM 655 O O . LEU A 1 82 ? -5.419 -2.914 2.809 1.00 95.75 82 LEU A O 1
ATOM 659 N N . SER A 1 83 ? -7.011 -1.325 2.858 1.00 95.25 83 SER A N 1
ATOM 660 C CA . SER A 1 83 ? -6.729 -0.808 1.514 1.00 95.25 83 SER A CA 1
ATOM 661 C C . SER A 1 83 ? -5.291 -0.305 1.400 1.00 95.25 83 SER A C 1
ATOM 663 O O . SER A 1 83 ? -4.596 -0.624 0.436 1.00 95.25 83 SER A O 1
ATOM 665 N N . ALA A 1 84 ? -4.812 0.441 2.399 1.00 97.00 84 ALA A N 1
ATOM 666 C CA . ALA A 1 84 ? -3.453 0.963 2.401 1.00 97.00 84 ALA A CA 1
ATOM 667 C C . ALA A 1 84 ? -2.395 -0.148 2.487 1.00 97.00 84 ALA A C 1
ATOM 669 O O . ALA A 1 84 ? -1.379 -0.068 1.795 1.00 97.00 84 ALA A O 1
ATOM 670 N N . ARG A 1 85 ? -2.631 -1.201 3.284 1.00 96.75 85 ARG A N 1
ATOM 671 C CA . ARG A 1 85 ? -1.750 -2.383 3.309 1.00 96.75 85 ARG A CA 1
ATOM 672 C C . ARG A 1 85 ? -1.712 -3.094 1.961 1.00 96.75 85 ARG A C 1
ATOM 674 O O . ARG A 1 85 ? -0.634 -3.413 1.468 1.00 96.75 85 ARG A O 1
ATOM 681 N N . LEU A 1 86 ? -2.869 -3.282 1.327 1.00 96.31 86 LEU A N 1
ATOM 682 C CA . LEU A 1 86 ? -2.949 -3.931 0.020 1.00 96.31 86 LEU A CA 1
ATOM 683 C C . LEU A 1 86 ? -2.182 -3.143 -1.054 1.00 96.31 86 LEU A C 1
ATOM 685 O O . LEU A 1 86 ? -1.438 -3.721 -1.847 1.00 96.31 86 LEU A O 1
ATOM 689 N N . GLN A 1 87 ? -2.331 -1.818 -1.073 1.00 97.06 87 GLN A N 1
ATOM 690 C CA . GLN A 1 87 ? -1.611 -0.961 -2.017 1.00 97.06 87 GLN A CA 1
ATOM 691 C C . GLN A 1 87 ? -0.107 -0.911 -1.730 1.00 97.06 87 GLN A C 1
ATOM 693 O O . GLN A 1 87 ? 0.693 -0.915 -2.669 1.00 97.06 87 GLN A O 1
ATOM 698 N N . LEU A 1 88 ? 0.299 -0.949 -0.456 1.00 97.00 88 LEU A N 1
ATOM 699 C CA . LEU A 1 88 ? 1.702 -1.109 -0.079 1.00 97.00 88 LEU A CA 1
ATOM 700 C C . LEU A 1 88 ? 2.275 -2.426 -0.622 1.00 97.00 88 LEU A C 1
ATOM 702 O O . LEU A 1 88 ? 3.328 -2.404 -1.258 1.00 97.00 88 LEU A O 1
ATOM 706 N N . ALA A 1 89 ? 1.569 -3.545 -0.435 1.00 96.12 89 ALA A N 1
ATOM 707 C CA . ALA A 1 89 ? 1.986 -4.853 -0.937 1.00 96.12 89 ALA A CA 1
ATOM 708 C C . ALA A 1 89 ? 2.192 -4.835 -2.461 1.00 96.12 89 ALA A C 1
ATOM 710 O O . ALA A 1 89 ? 3.238 -5.247 -2.967 1.00 96.12 89 ALA A O 1
ATOM 711 N N . ARG A 1 90 ? 1.231 -4.263 -3.198 1.00 95.12 90 ARG A N 1
ATOM 712 C CA . ARG A 1 90 ? 1.307 -4.102 -4.659 1.00 95.12 90 ARG A CA 1
ATOM 713 C C . ARG A 1 90 ? 2.477 -3.219 -5.088 1.00 95.12 90 ARG A C 1
ATOM 715 O O . ARG A 1 90 ? 3.170 -3.556 -6.046 1.00 95.12 90 ARG A O 1
ATOM 722 N N . ALA A 1 91 ? 2.722 -2.109 -4.391 1.00 96.25 91 ALA A N 1
ATOM 723 C CA . ALA A 1 91 ? 3.848 -1.227 -4.687 1.00 96.25 91 ALA A CA 1
ATOM 724 C C . ALA A 1 91 ? 5.195 -1.934 -4.457 1.00 96.25 91 ALA A C 1
ATOM 726 O O . ALA A 1 91 ? 6.066 -1.876 -5.325 1.00 96.25 91 ALA A O 1
ATOM 727 N N . CYS A 1 92 ? 5.345 -2.656 -3.342 1.00 95.38 92 CYS A N 1
ATOM 728 C CA . CYS A 1 92 ? 6.529 -3.466 -3.053 1.00 95.38 92 CYS A CA 1
ATOM 729 C C . CYS A 1 92 ? 6.762 -4.537 -4.133 1.00 95.38 92 CYS A C 1
ATOM 731 O O . CYS A 1 92 ? 7.873 -4.650 -4.653 1.00 95.38 92 CYS A O 1
ATOM 733 N N . ALA A 1 93 ? 5.714 -5.249 -4.559 1.00 93.75 93 ALA A N 1
ATOM 734 C CA . ALA A 1 93 ? 5.819 -6.271 -5.602 1.00 93.75 93 ALA A CA 1
ATOM 735 C C . ALA A 1 93 ? 6.341 -5.715 -6.943 1.00 93.75 93 ALA A C 1
ATOM 737 O O . ALA A 1 93 ? 7.111 -6.382 -7.633 1.00 93.75 93 ALA A O 1
ATOM 738 N N . LYS A 1 94 ? 5.998 -4.467 -7.296 1.00 92.88 94 LYS A N 1
ATOM 739 C CA . LYS A 1 94 ? 6.489 -3.813 -8.525 1.00 92.88 94 LYS A CA 1
ATOM 740 C C . LYS A 1 94 ? 7.975 -3.437 -8.481 1.00 92.88 94 LYS A C 1
ATOM 742 O O . LYS A 1 94 ? 8.542 -3.172 -9.539 1.00 92.88 94 LYS A O 1
ATOM 747 N N . ARG A 1 95 ? 8.616 -3.386 -7.304 1.00 89.50 95 ARG A N 1
ATOM 748 C CA . ARG A 1 95 ? 10.051 -3.053 -7.189 1.00 89.50 95 ARG A CA 1
ATOM 749 C C . ARG A 1 95 ? 10.956 -4.168 -7.722 1.00 89.50 95 ARG A C 1
ATOM 751 O O . ARG A 1 95 ? 12.076 -3.885 -8.134 1.00 89.50 95 ARG A O 1
ATOM 758 N N . ALA A 1 96 ? 10.441 -5.398 -7.771 1.00 79.25 96 ALA A N 1
ATOM 759 C CA . ALA A 1 96 ? 11.076 -6.567 -8.380 1.00 79.25 96 ALA A CA 1
ATOM 760 C C . ALA A 1 96 ? 12.477 -6.922 -7.832 1.00 79.25 96 ALA A C 1
ATOM 762 O O . ALA A 1 96 ? 13.263 -7.575 -8.518 1.00 79.25 96 ALA A O 1
ATOM 763 N N . ASP A 1 97 ? 12.787 -6.534 -6.592 1.00 89.06 97 ASP A N 1
ATOM 764 C CA . ASP A 1 97 ? 13.946 -7.031 -5.849 1.00 89.06 97 ASP A CA 1
ATOM 765 C C . ASP A 1 97 ? 13.516 -8.043 -4.764 1.00 89.06 97 ASP A C 1
ATOM 767 O O . ASP A 1 97 ? 12.378 -7.983 -4.283 1.00 89.06 97 ASP A O 1
ATOM 771 N N . PRO A 1 98 ? 14.404 -8.971 -4.353 1.00 91.12 98 PRO A N 1
ATOM 772 C CA . PRO A 1 98 ? 14.048 -10.032 -3.411 1.00 91.12 98 PRO A CA 1
ATOM 773 C C . PRO A 1 98 ? 13.495 -9.533 -2.071 1.00 91.12 98 PRO A C 1
ATOM 775 O O . PRO A 1 98 ? 12.588 -10.152 -1.516 1.00 91.12 98 PRO A O 1
ATOM 778 N N . GLN A 1 99 ? 14.011 -8.415 -1.552 1.00 93.12 99 GLN A N 1
ATOM 779 C CA . GLN A 1 99 ? 13.571 -7.886 -0.263 1.00 93.12 99 GLN A CA 1
ATOM 780 C C . GLN A 1 99 ? 12.163 -7.298 -0.366 1.00 93.12 99 GLN A C 1
ATOM 782 O O . GLN A 1 99 ? 11.331 -7.534 0.507 1.00 93.12 99 GLN A O 1
ATOM 787 N N . SER A 1 100 ? 11.872 -6.574 -1.445 1.00 91.88 100 SER A N 1
ATOM 788 C CA . SER A 1 100 ? 10.540 -6.006 -1.662 1.00 91.88 100 SER A CA 1
ATOM 789 C C . SER A 1 100 ? 9.483 -7.065 -1.951 1.00 91.88 100 SER A C 1
ATOM 791 O O . SER A 1 100 ? 8.333 -6.892 -1.554 1.00 91.88 100 SER A O 1
ATOM 793 N N . LEU A 1 101 ? 9.852 -8.183 -2.583 1.00 92.56 101 LEU A N 1
ATOM 794 C CA . LEU A 1 101 ? 8.954 -9.332 -2.711 1.00 92.56 101 LEU A CA 1
ATOM 795 C C . LEU A 1 101 ? 8.625 -9.932 -1.339 1.00 92.56 101 LEU A C 1
ATOM 797 O O . LEU A 1 101 ? 7.454 -10.139 -1.037 1.00 92.56 101 LEU A O 1
ATOM 801 N N . ALA A 1 102 ? 9.626 -10.131 -0.477 1.00 93.75 102 ALA A N 1
ATOM 802 C CA . ALA A 1 102 ? 9.396 -10.603 0.889 1.00 93.75 102 ALA A CA 1
ATOM 803 C C . ALA A 1 102 ? 8.525 -9.631 1.708 1.00 93.75 102 ALA A C 1
ATOM 805 O O . ALA A 1 102 ? 7.667 -10.058 2.480 1.00 93.75 102 ALA A O 1
ATOM 806 N N . ASP A 1 103 ? 8.714 -8.321 1.526 1.00 93.44 103 ASP A N 1
ATOM 807 C CA . ASP A 1 103 ? 7.865 -7.307 2.151 1.00 93.44 103 ASP A CA 1
ATOM 808 C C . ASP A 1 103 ? 6.422 -7.365 1.620 1.00 93.44 103 ASP A C 1
ATOM 810 O O . ASP A 1 103 ? 5.489 -7.255 2.411 1.00 93.44 103 ASP A O 1
ATOM 814 N N . ALA A 1 104 ? 6.218 -7.581 0.315 1.00 95.38 104 ALA A N 1
ATOM 815 C CA . ALA A 1 104 ? 4.885 -7.739 -0.266 1.00 95.38 104 ALA A CA 1
ATOM 816 C C . ALA A 1 104 ? 4.158 -8.977 0.283 1.00 95.38 104 ALA A C 1
ATOM 818 O O . ALA A 1 104 ? 3.001 -8.870 0.685 1.00 95.38 104 ALA A O 1
ATOM 819 N N . LEU A 1 105 ? 4.847 -10.122 0.361 1.00 94.88 105 LEU A N 1
ATOM 820 C CA . LEU A 1 105 ? 4.300 -11.360 0.929 1.00 94.88 105 LEU A CA 1
ATOM 821 C C . LEU A 1 105 ? 3.875 -11.165 2.387 1.00 94.88 105 LEU A C 1
ATOM 823 O O . LEU A 1 105 ? 2.750 -11.501 2.748 1.00 94.88 105 LEU A O 1
ATOM 827 N N . ARG A 1 106 ? 4.721 -10.522 3.203 1.00 94.06 106 ARG A N 1
ATOM 828 C CA . ARG A 1 106 ? 4.399 -10.220 4.606 1.00 94.06 106 ARG A CA 1
ATOM 829 C C . ARG A 1 106 ? 3.133 -9.372 4.742 1.00 94.06 106 ARG A C 1
ATOM 831 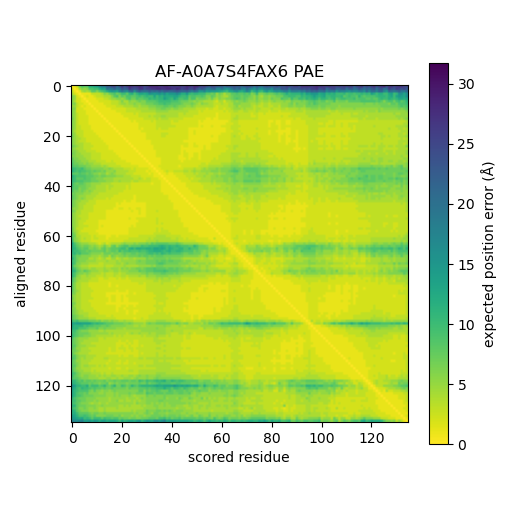O O . ARG A 1 106 ? 2.343 -9.585 5.661 1.00 94.06 106 ARG A O 1
ATOM 838 N N . GLU A 1 107 ? 2.939 -8.401 3.853 1.00 95.44 107 GLU A N 1
ATOM 839 C CA . GLU A 1 107 ? 1.723 -7.586 3.838 1.00 95.44 107 GLU A CA 1
ATOM 840 C C . GLU A 1 107 ? 0.489 -8.415 3.446 1.00 95.44 107 GLU A C 1
ATOM 842 O O . GLU A 1 107 ? -0.531 -8.334 4.132 1.00 95.44 107 GLU A O 1
ATOM 847 N N . TYR A 1 108 ? 0.578 -9.262 2.413 1.00 95.88 108 TYR A N 1
ATOM 848 C CA . TYR A 1 108 ? -0.520 -10.149 2.009 1.00 95.88 108 TYR A CA 1
ATOM 849 C C . TYR A 1 108 ? -0.916 -11.143 3.117 1.00 95.88 108 TYR A C 1
ATOM 851 O O . TYR A 1 108 ? -2.096 -11.241 3.468 1.00 95.88 108 TYR A O 1
ATOM 859 N N . GLU A 1 109 ? 0.060 -11.812 3.738 1.00 94.06 109 GLU A N 1
ATOM 860 C CA . GLU A 1 109 ? -0.152 -12.697 4.893 1.00 94.06 109 GLU A CA 1
ATOM 861 C C . GLU A 1 109 ? -0.792 -11.950 6.070 1.00 94.06 109 GLU A C 1
ATOM 863 O O . GLU A 1 109 ? -1.714 -12.452 6.727 1.00 94.06 109 GLU A O 1
ATOM 868 N N . GLY A 1 110 ? -0.316 -10.728 6.330 1.00 92.88 110 GLY A N 1
ATOM 869 C CA . GLY A 1 110 ? -0.826 -9.852 7.376 1.00 92.88 110 GLY A CA 1
ATOM 870 C C . GLY A 1 110 ? -2.296 -9.495 7.168 1.00 92.88 110 GLY A C 1
ATOM 871 O O . GLY A 1 110 ? -3.082 -9.599 8.112 1.00 92.88 110 GLY A O 1
ATOM 872 N N . ILE A 1 111 ? -2.687 -9.137 5.940 1.00 94.56 111 ILE A N 1
ATOM 873 C CA . ILE A 1 111 ? -4.077 -8.832 5.569 1.00 94.56 111 ILE A CA 1
ATOM 874 C C . ILE A 1 111 ? -4.963 -10.065 5.758 1.00 94.56 111 ILE A C 1
ATOM 876 O O . ILE A 1 111 ? -5.972 -9.989 6.463 1.00 94.56 111 ILE A O 1
ATOM 880 N N . ALA A 1 112 ? -4.573 -11.210 5.191 1.00 93.31 112 ALA A N 1
ATOM 881 C CA . ALA A 1 112 ? -5.354 -12.442 5.284 1.00 93.31 112 ALA A CA 1
ATOM 882 C C . ALA A 1 112 ? -5.558 -12.873 6.748 1.00 93.31 112 ALA A C 1
ATOM 884 O O . ALA A 1 112 ? -6.674 -13.207 7.159 1.00 93.31 112 ALA A O 1
ATOM 885 N N . SER A 1 113 ? -4.498 -12.796 7.557 1.00 92.06 113 SER A N 1
ATOM 886 C CA . SER A 1 113 ? -4.540 -13.108 8.989 1.00 92.06 113 SER A CA 1
ATOM 887 C C . SER A 1 113 ? -5.415 -12.129 9.774 1.00 92.06 113 SER A C 1
ATOM 889 O O . SER A 1 113 ? -6.163 -12.535 10.666 1.00 92.06 113 SER A O 1
ATOM 891 N N . TYR A 1 114 ? -5.338 -10.835 9.454 1.00 93.88 114 TYR A N 1
ATOM 892 C CA . TYR A 1 114 ? -6.133 -9.800 10.108 1.00 93.88 114 TYR A CA 1
ATOM 893 C C . TYR A 1 114 ? -7.628 -9.985 9.838 1.00 93.88 114 TYR A C 1
ATOM 895 O O . TYR A 1 114 ? -8.419 -9.999 10.783 1.00 93.88 114 TYR A O 1
ATOM 903 N N . VAL A 1 115 ? -8.015 -10.168 8.571 1.00 92.75 115 VAL A N 1
ATOM 904 C CA . VAL A 1 115 ? -9.423 -10.331 8.173 1.00 92.75 115 VAL A CA 1
ATOM 905 C C . VAL A 1 115 ? -10.005 -11.616 8.761 1.00 92.75 115 VAL A C 1
ATOM 907 O O . VAL A 1 115 ? -11.102 -11.586 9.317 1.00 92.75 115 VAL A O 1
ATOM 910 N N . ALA A 1 116 ? -9.252 -12.721 8.750 1.00 90.50 116 ALA A N 1
ATOM 911 C CA . ALA A 1 116 ? -9.682 -13.975 9.370 1.00 90.50 116 ALA A CA 1
ATOM 912 C C . ALA A 1 116 ? -9.923 -13.835 10.885 1.00 90.50 116 ALA A C 1
ATOM 914 O O . ALA A 1 116 ? -10.894 -14.378 11.415 1.00 90.50 116 ALA A O 1
ATOM 915 N N . ARG A 1 117 ? -9.057 -13.088 11.583 1.00 92.00 117 ARG A N 1
ATOM 916 C CA . ARG A 1 117 ? -9.170 -12.853 13.029 1.00 92.00 117 ARG A CA 1
ATOM 917 C C . ARG A 1 117 ? -10.333 -11.929 13.389 1.00 92.00 117 ARG A C 1
ATOM 919 O O . ARG A 1 117 ? -11.041 -12.208 14.353 1.00 92.00 117 ARG A O 1
ATOM 926 N N . ASN A 1 118 ? -10.503 -10.830 12.654 1.00 91.31 118 ASN A N 1
ATOM 927 C CA . ASN A 1 118 ? -11.432 -9.753 13.013 1.00 91.31 118 ASN A CA 1
ATOM 928 C C . ASN A 1 118 ? -12.798 -9.839 12.311 1.00 91.31 118 ASN A C 1
ATOM 930 O O . ASN A 1 118 ? -13.717 -9.143 12.732 1.00 91.31 118 ASN A O 1
ATOM 934 N N . ARG A 1 119 ? -12.961 -10.721 11.311 1.00 85.62 119 ARG A N 1
ATOM 935 C CA . ARG A 1 119 ? -14.202 -10.905 10.527 1.00 85.62 119 ARG A CA 1
ATOM 936 C C . ARG A 1 119 ? -14.694 -9.600 9.892 1.00 85.62 119 ARG A C 1
ATOM 938 O O . ARG A 1 119 ? -15.859 -9.235 10.025 1.00 85.62 119 ARG A O 1
ATOM 945 N N . VAL A 1 120 ? -13.776 -8.907 9.225 1.00 85.25 120 VAL A N 1
ATOM 946 C CA . VAL A 1 120 ? -14.055 -7.639 8.541 1.00 85.25 120 VAL A CA 1
ATOM 947 C C . VAL A 1 120 ? -14.968 -7.903 7.347 1.00 85.25 120 VAL A C 1
ATOM 949 O O . VAL A 1 120 ? -14.547 -8.537 6.380 1.00 85.25 120 VAL A O 1
ATOM 952 N N . GLY A 1 121 ? -16.216 -7.443 7.434 1.00 82.06 121 GLY A N 1
ATOM 953 C CA . GLY A 1 121 ? -17.201 -7.623 6.371 1.00 82.06 121 GLY A CA 1
ATOM 954 C C . GLY A 1 121 ? -16.854 -6.807 5.126 1.00 82.06 121 GLY A C 1
ATOM 955 O O . GLY A 1 121 ? -16.509 -5.631 5.233 1.00 82.06 121 GLY A O 1
ATOM 956 N N . GLY A 1 122 ? -16.973 -7.417 3.947 1.00 84.12 122 GLY A N 1
ATOM 957 C CA . GLY A 1 122 ? -16.728 -6.763 2.658 1.00 84.12 122 GLY A CA 1
ATOM 958 C C . GLY A 1 122 ? -15.265 -6.754 2.204 1.00 84.12 122 GLY A C 1
ATOM 959 O O . GLY A 1 122 ? -14.957 -6.082 1.227 1.00 84.12 122 GLY A O 1
ATOM 960 N N . PHE A 1 123 ? -14.380 -7.478 2.895 1.00 88.06 123 PHE A N 1
ATOM 961 C CA . PHE A 1 123 ? -12.959 -7.642 2.546 1.00 88.06 123 PHE A CA 1
ATOM 962 C C . PHE A 1 123 ? -12.567 -9.112 2.321 1.00 88.06 123 PHE A C 1
ATOM 964 O O . PHE A 1 123 ? -11.385 -9.453 2.226 1.00 88.06 123 PHE A O 1
ATOM 971 N N . GLU A 1 124 ? -13.546 -10.017 2.272 1.00 88.81 124 GLU A N 1
ATOM 972 C CA . GLU A 1 124 ? -13.327 -11.458 2.177 1.00 88.81 124 GLU A CA 1
ATOM 973 C C . GLU A 1 124 ? -12.678 -11.855 0.847 1.00 88.81 124 GLU A C 1
ATOM 975 O O . GLU A 1 124 ? -11.799 -12.718 0.830 1.00 88.81 124 GLU A O 1
ATOM 980 N N . ALA A 1 125 ? -13.077 -11.211 -0.254 1.00 89.38 125 ALA A N 1
ATOM 981 C CA . ALA A 1 125 ? -12.528 -11.474 -1.581 1.00 89.38 125 ALA A CA 1
ATOM 982 C C . ALA A 1 125 ? -11.062 -11.025 -1.676 1.00 89.38 125 ALA A C 1
ATOM 984 O O . ALA A 1 125 ? -10.200 -11.789 -2.112 1.00 89.38 125 ALA A O 1
ATOM 985 N N . GLU A 1 126 ? -10.753 -9.817 -1.202 1.00 88.75 126 GLU A N 1
ATOM 986 C CA . GLU A 1 126 ? -9.391 -9.294 -1.134 1.00 88.75 126 GLU A CA 1
ATOM 987 C C . GLU A 1 126 ? -8.512 -10.145 -0.217 1.00 88.75 126 GLU A C 1
ATOM 989 O O . GLU A 1 126 ? -7.362 -10.417 -0.558 1.00 88.75 126 GLU A O 1
ATOM 994 N N . ALA A 1 127 ? -9.036 -10.606 0.921 1.00 88.31 127 ALA A N 1
ATOM 995 C CA . ALA A 1 127 ? -8.308 -11.486 1.830 1.00 88.31 127 ALA A CA 1
ATOM 996 C C . ALA A 1 127 ? -8.029 -12.867 1.217 1.00 88.31 127 ALA A C 1
ATOM 998 O O . ALA A 1 127 ? -6.952 -13.421 1.445 1.00 88.31 127 ALA A O 1
ATOM 999 N N . ALA A 1 128 ? -8.966 -13.417 0.437 1.00 90.25 128 ALA A N 1
ATOM 1000 C CA . ALA A 1 128 ? -8.757 -14.657 -0.307 1.00 90.25 128 ALA A CA 1
ATOM 1001 C C . ALA A 1 128 ? -7.654 -14.487 -1.361 1.00 90.25 128 ALA A C 1
ATOM 1003 O O . ALA A 1 128 ? -6.697 -15.255 -1.361 1.00 90.25 128 ALA A O 1
ATOM 1004 N N . MET A 1 129 ? -7.713 -13.415 -2.156 1.00 92.19 129 MET A N 1
ATOM 1005 C CA . MET A 1 129 ? -6.657 -13.071 -3.113 1.00 92.19 129 MET A CA 1
ATOM 1006 C C . MET A 1 129 ? -5.299 -12.893 -2.416 1.00 92.19 129 MET A C 1
ATOM 1008 O O . MET A 1 129 ? -4.290 -13.387 -2.902 1.00 92.19 129 MET A O 1
ATOM 1012 N N . CYS A 1 130 ? -5.240 -12.215 -1.264 1.00 91.94 130 CYS A N 1
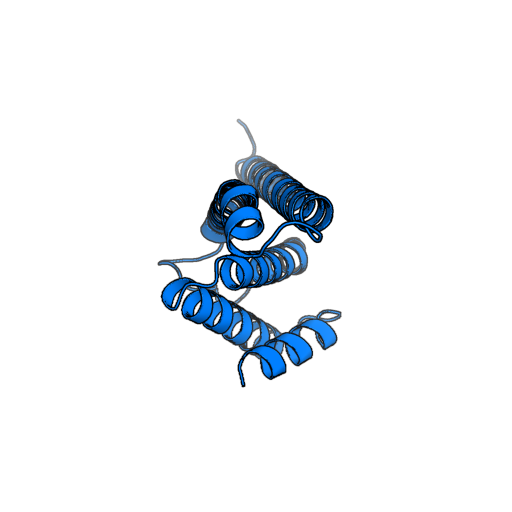ATOM 1013 C CA . CYS A 1 130 ? -3.986 -12.059 -0.520 1.00 91.94 130 CYS A CA 1
ATOM 1014 C C . CYS A 1 130 ? -3.422 -13.406 -0.046 1.00 91.94 130 CYS A C 1
ATOM 1016 O O . CYS A 1 130 ? -2.210 -13.582 -0.043 1.00 91.94 130 CYS A O 1
ATOM 1018 N N . ARG A 1 131 ? -4.281 -14.360 0.334 1.00 90.19 131 ARG A N 1
ATOM 1019 C CA . ARG A 1 131 ? -3.842 -15.712 0.696 1.00 90.19 131 ARG A CA 1
ATOM 1020 C C . ARG A 1 131 ? -3.227 -16.433 -0.501 1.00 90.19 131 ARG A C 1
ATOM 1022 O O . ARG A 1 131 ? -2.134 -16.955 -0.366 1.00 90.19 131 ARG A O 1
ATOM 1029 N N . GLU A 1 132 ? -3.883 -16.387 -1.658 1.00 90.38 132 GLU A N 1
ATOM 1030 C CA . GLU A 1 132 ? -3.370 -16.991 -2.897 1.00 90.38 132 GLU A CA 1
ATOM 1031 C C . GLU A 1 132 ? -2.036 -16.372 -3.336 1.00 90.38 132 GLU A C 1
ATOM 1033 O O . GLU A 1 132 ? -1.143 -17.076 -3.782 1.00 90.38 132 GLU A O 1
ATOM 1038 N N . MET A 1 133 ? -1.873 -15.055 -3.182 1.00 86.00 133 MET A N 1
ATOM 1039 C CA . MET A 1 133 ? -0.629 -14.354 -3.530 1.00 86.00 133 MET A CA 1
ATOM 1040 C C . MET A 1 133 ? 0.526 -14.628 -2.555 1.00 86.00 133 MET A C 1
ATOM 104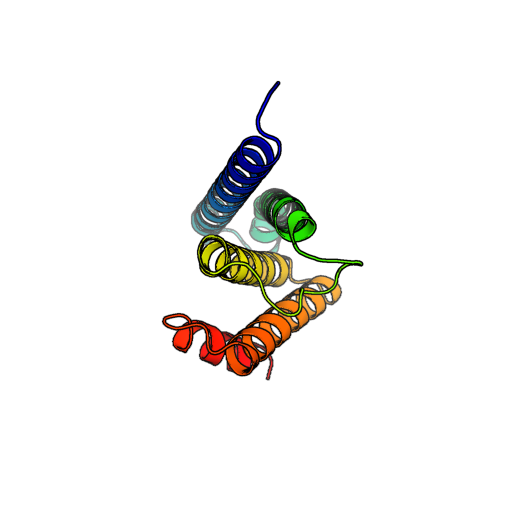2 O O . MET A 1 133 ? 1.660 -14.250 -2.854 1.00 86.00 133 MET A O 1
ATOM 1046 N N . ALA A 1 134 ? 0.237 -15.198 -1.382 1.00 82.06 134 ALA A N 1
ATOM 1047 C CA . ALA A 1 134 ? 1.220 -15.552 -0.363 1.00 82.06 134 ALA A CA 1
ATOM 1048 C C . ALA A 1 134 ? 1.679 -17.024 -0.436 1.00 82.06 134 ALA A C 1
ATOM 1050 O O . ALA A 1 134 ? 2.635 -17.381 0.254 1.00 82.06 134 ALA A O 1
ATOM 1051 N N . GLU A 1 135 ? 1.012 -17.857 -1.243 1.00 76.81 135 GLU A N 1
ATOM 1052 C CA . GLU A 1 135 ? 1.347 -19.268 -1.510 1.00 76.81 135 GLU A CA 1
ATOM 1053 C C . GLU A 1 135 ? 2.340 -19.417 -2.678 1.00 76.81 135 GLU A C 1
ATOM 1055 O O . GLU A 1 135 ? 3.219 -20.306 -2.579 1.00 76.81 135 GLU A O 1
#

Sequence (135 aa):
LLNEKAYTQVFRQTLFDIAAIRAEMLELKAHMHISDPPPVQARRISPFIDLSISAHRAFLSRFDVDGKPPSRVDEESEAAYLSARLQLARACAKRADPQSLADALREYEGIASYVARNRVGGFEAEAAMCREMAE

Foldseek 3Di:
DDDPVVVLVVVLVVLLVQLVVLLVVLVVLLVVCVVPDPVVSLVRSVVSLVSNLVSLCVNLVSQDDPNHHDLDDPLVCRVSNLVSLQSNLVSLVSNPDPVSPVSSLVSLVRSLVSCVNPVNPPCVVVSVVSVVSND

Nearest PDB structures (foldseek):
  6gkf-assembly3_F  TM=5.284E-01  e=3.311E-01  Homo sapiens
  6gn0-assembly2_C  TM=5.616E-01  e=3.479E+00  Homo sapiens
  6yo8-assembly2_C  TM=4.806E-01  e=3.654E+00  Homo sapiens
  7pwz-assembly1_A-2  TM=5.240E-01  e=4.668E+00  Homo sapiens
  6gnn-assembly1_A-2  TM=4.752E-01  e=8.826E+00  Homo sapiens

Solvent-accessible surface area (backbone atoms only — not comparable to full-atom values): 7270 Å² total; per-residue (Å²): 132,83,59,65,66,60,52,51,51,54,51,50,50,52,33,45,53,53,19,51,53,30,46,52,52,30,54,52,48,46,59,77,33,65,87,45,58,68,76,58,28,50,65,69,36,45,66,36,35,52,50,21,37,53,31,26,50,60,37,48,60,77,62,32,57,97,87,35,82,54,97,73,70,59,78,91,50,36,65,60,51,53,50,40,44,54,53,32,19,54,34,28,47,70,66,74,41,77,67,32,41,54,52,15,35,53,38,23,46,49,48,27,53,48,39,71,72,67,64,52,82,94,44,60,68,61,28,51,51,22,45,64,73,53,109

pLDDT: mean 92.0, std 6.26, range [55.28, 98.19]

Organism: Chrysotila carterae (NCBI:txid13221)